Protein AF-A0A433X7G3-F1 (afdb_monomer_lite)

Organism: NCBI:txid1783274

Secondary structure (DSSP, 8-state):
--SSHHHHHHHHHHGGG--------------SS---EEEE-PPPHHHHHSEEE-TTSSSEEEEEHHHHHHHHHHTT-EEEEEEETTSSEEEEEEEEEEGGGTEEEEEEEEEEEES--GGGT-SS-EEEEEEEEETTEEPPHHHHHHHHHHHHHHHHHHHHTT-

Structure (mmC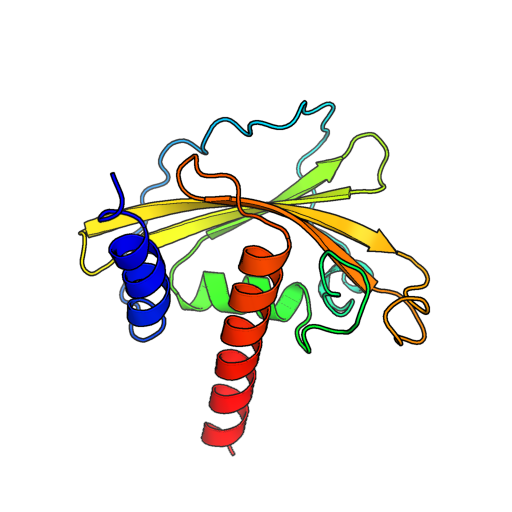IF, N/CA/C/O backbone):
data_AF-A0A433X7G3-F1
#
_entry.id   AF-A0A433X7G3-F1
#
loop_
_atom_site.group_PDB
_atom_sit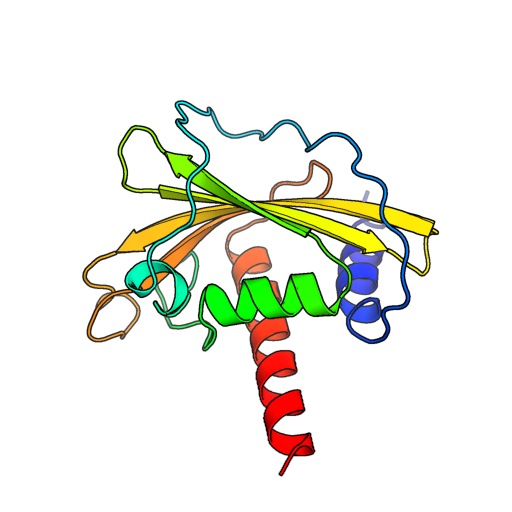e.id
_atom_site.type_symbol
_atom_site.label_atom_id
_atom_site.label_alt_id
_atom_site.label_comp_id
_atom_site.label_asym_id
_atom_site.label_entity_id
_atom_site.label_seq_id
_atom_site.pdbx_PDB_ins_code
_atom_site.Cartn_x
_atom_site.Cartn_y
_atom_site.Cartn_z
_atom_site.occupancy
_atom_site.B_iso_or_equiv
_atom_site.auth_seq_id
_atom_site.auth_comp_id
_atom_site.auth_asym_id
_atom_site.auth_atom_id
_atom_site.pdbx_PDB_model_num
ATOM 1 N N . MET A 1 1 ? -6.969 24.865 15.408 1.00 36.44 1 MET A N 1
ATOM 2 C CA . MET A 1 1 ? -7.794 23.671 15.707 1.00 36.44 1 MET A CA 1
ATOM 3 C C . MET A 1 1 ? -6.936 22.440 15.442 1.00 36.44 1 MET A C 1
ATOM 5 O O . MET A 1 1 ? -6.940 21.919 14.339 1.00 36.44 1 MET A O 1
ATOM 9 N N . THR A 1 2 ? -6.116 22.039 16.417 1.00 33.38 2 THR A N 1
ATOM 10 C CA . THR A 1 2 ? -4.910 21.222 16.160 1.00 33.38 2 THR A CA 1
ATOM 11 C C . THR A 1 2 ? -4.743 20.150 17.236 1.00 33.38 2 THR A C 1
ATOM 13 O O . THR A 1 2 ? -3.725 20.100 17.916 1.00 33.38 2 THR A O 1
ATOM 16 N N . LYS A 1 3 ? -5.792 19.359 17.500 1.00 28.64 3 LYS A N 1
ATOM 17 C CA . LYS A 1 3 ? -5.761 18.348 18.578 1.00 28.64 3 LYS A CA 1
ATOM 18 C C . LYS A 1 3 ? -6.339 16.971 18.222 1.00 28.64 3 LYS A C 1
ATOM 20 O O . LYS A 1 3 ? -6.312 16.099 19.076 1.00 28.64 3 LYS A O 1
ATOM 25 N N . PHE A 1 4 ? -6.784 16.731 16.984 1.00 32.12 4 PHE A N 1
ATOM 26 C CA . PHE A 1 4 ? -7.413 15.449 16.611 1.00 32.12 4 PHE A CA 1
ATOM 27 C C . PHE A 1 4 ? -6.576 14.516 15.716 1.00 32.12 4 PHE A C 1
ATOM 29 O O . PHE A 1 4 ? -6.908 13.344 15.612 1.00 32.12 4 PHE A O 1
ATOM 36 N N . TYR A 1 5 ? -5.461 14.972 15.133 1.00 36.62 5 TYR A N 1
ATOM 37 C CA . TYR A 1 5 ? -4.692 14.165 14.165 1.00 36.62 5 TYR A CA 1
ATOM 38 C C . TYR A 1 5 ? -3.703 13.167 14.785 1.00 36.62 5 TYR A C 1
ATOM 40 O O . TYR A 1 5 ? -3.349 12.174 14.156 1.00 36.62 5 TYR A O 1
ATOM 48 N N . PHE A 1 6 ? -3.287 13.376 16.036 1.00 33.09 6 PHE A N 1
ATOM 49 C CA . PHE A 1 6 ? -2.340 12.471 16.694 1.00 33.09 6 PHE A CA 1
ATOM 50 C C . PHE A 1 6 ? -2.999 11.221 17.281 1.00 33.09 6 PHE A C 1
ATOM 52 O O . PHE A 1 6 ? -2.327 10.205 17.410 1.00 33.09 6 PHE A O 1
ATOM 59 N N . ALA A 1 7 ? -4.298 11.255 17.591 1.00 29.52 7 ALA A N 1
ATOM 60 C CA . ALA A 1 7 ? -4.997 10.093 18.137 1.00 29.52 7 ALA A CA 1
ATOM 61 C C . ALA A 1 7 ? -5.201 8.994 17.080 1.00 29.52 7 ALA A C 1
ATOM 63 O O . ALA A 1 7 ? -5.082 7.819 17.407 1.00 29.52 7 ALA A O 1
ATOM 64 N N . THR A 1 8 ? -5.429 9.358 15.813 1.00 41.78 8 THR A N 1
ATOM 65 C CA . THR A 1 8 ? -5.586 8.396 14.709 1.00 41.78 8 THR A CA 1
ATOM 66 C C . THR A 1 8 ? -4.239 7.820 14.276 1.00 41.78 8 THR A C 1
ATOM 68 O O . THR A 1 8 ? -4.117 6.609 14.137 1.00 41.78 8 THR A O 1
ATOM 71 N N . LEU A 1 9 ? -3.189 8.648 14.189 1.00 38.31 9 LEU A N 1
ATOM 72 C CA . LEU A 1 9 ? -1.826 8.170 13.921 1.00 38.31 9 LEU A CA 1
ATOM 73 C C . LEU A 1 9 ? -1.296 7.278 15.057 1.00 38.31 9 LEU A C 1
ATOM 75 O O . LEU A 1 9 ? -0.693 6.244 14.789 1.00 38.31 9 LEU A O 1
ATOM 79 N N . ALA A 1 10 ? -1.555 7.631 16.322 1.00 35.31 10 ALA A N 1
ATOM 80 C CA . ALA A 1 10 ? -1.189 6.807 17.474 1.00 35.31 10 ALA A CA 1
ATOM 81 C C . ALA A 1 10 ? -2.055 5.543 17.599 1.00 35.31 10 ALA A C 1
ATOM 83 O O . ALA A 1 10 ? -1.552 4.527 18.066 1.00 35.31 10 ALA A O 1
ATOM 84 N N . ALA A 1 11 ? -3.318 5.571 17.154 1.00 40.41 11 ALA A N 1
ATOM 85 C CA . ALA A 1 11 ? -4.143 4.373 17.048 1.00 40.41 11 ALA A CA 1
ATOM 86 C C . ALA A 1 11 ? -3.573 3.436 15.982 1.00 40.41 11 ALA A C 1
ATOM 88 O O . ALA A 1 11 ? -3.304 2.295 16.314 1.00 40.41 11 ALA A O 1
ATOM 89 N N . ILE A 1 12 ? -3.252 3.917 14.776 1.00 43.53 12 ILE A N 1
ATOM 90 C CA . ILE A 1 12 ? -2.582 3.116 13.734 1.00 43.53 12 ILE A CA 1
ATOM 91 C C . ILE A 1 12 ? -1.270 2.519 14.272 1.00 43.53 12 ILE A C 1
ATOM 93 O O . ILE A 1 12 ? -1.028 1.333 14.094 1.00 43.53 12 ILE A O 1
ATOM 97 N N . ILE A 1 13 ? -0.465 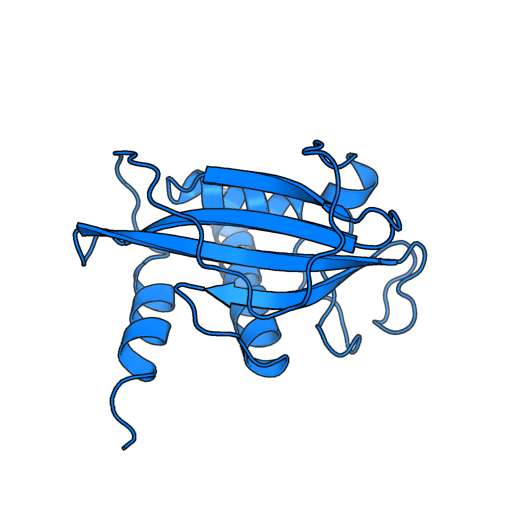3.292 15.012 1.00 42.97 13 ILE A N 1
ATOM 98 C CA . ILE A 1 13 ? 0.806 2.843 15.616 1.00 42.97 13 ILE A CA 1
ATOM 99 C C . ILE A 1 13 ? 0.598 1.840 16.772 1.00 42.97 13 ILE A C 1
ATOM 101 O O . ILE A 1 13 ? 1.368 0.888 16.898 1.00 42.97 13 ILE A O 1
ATOM 105 N N . GLY A 1 14 ? -0.431 2.017 17.605 1.00 37.28 14 GLY A N 1
ATOM 106 C CA . GLY A 1 14 ? -0.731 1.156 18.756 1.00 37.28 14 GLY A CA 1
ATOM 107 C C . GLY A 1 14 ? -1.482 -0.132 18.406 1.00 37.28 14 GLY A C 1
ATOM 108 O O . GLY A 1 14 ? -1.423 -1.103 19.156 1.00 37.28 14 GLY A O 1
ATOM 109 N N . LEU A 1 15 ? -2.149 -0.171 17.252 1.00 43.06 15 LEU A N 1
ATOM 110 C CA . LEU A 1 15 ? -2.986 -1.289 16.815 1.00 43.06 15 LEU A CA 1
ATOM 111 C C . LEU A 1 15 ? -2.221 -2.404 16.092 1.00 43.06 15 LEU A C 1
ATOM 113 O O . LEU A 1 15 ? -2.768 -3.468 15.821 1.00 43.06 15 LEU A O 1
ATOM 117 N N . PHE A 1 16 ? -0.948 -2.187 15.760 1.00 42.47 16 PHE A N 1
ATOM 118 C CA . PHE A 1 16 ? -0.139 -3.202 15.088 1.00 42.47 16 PHE A CA 1
ATOM 119 C C . PHE A 1 16 ? 0.288 -4.362 16.013 1.00 42.47 16 PHE A C 1
ATOM 121 O O . PHE A 1 16 ? 0.935 -5.289 15.527 1.00 42.47 16 PHE A O 1
ATOM 128 N N . LEU A 1 17 ? -0.051 -4.362 17.308 1.00 40.44 17 LEU A N 1
ATOM 129 C CA . LEU A 1 17 ? 0.525 -5.303 18.283 1.00 40.44 17 LEU A CA 1
ATOM 130 C C . LEU A 1 17 ? -0.392 -6.409 18.824 1.00 40.44 17 LEU A C 1
ATOM 132 O O . LEU A 1 17 ? 0.102 -7.256 19.566 1.00 40.44 17 LEU A O 1
ATOM 136 N N . TYR A 1 18 ? -1.661 -6.505 18.434 1.00 37.19 18 TYR A N 1
ATOM 137 C CA . TYR A 1 18 ? -2.490 -7.647 18.834 1.00 37.19 18 TYR A CA 1
ATOM 138 C C . TYR A 1 18 ? -3.698 -7.784 17.904 1.00 37.19 18 TYR A C 1
ATOM 140 O O . TYR A 1 18 ? -4.268 -6.774 17.508 1.00 37.19 18 TYR A O 1
ATOM 148 N N . SER A 1 19 ? -4.047 -9.007 17.500 1.00 40.50 19 SER A N 1
ATOM 149 C CA . SER A 1 19 ? -5.276 -9.254 16.737 1.00 40.50 19 SER A CA 1
ATOM 150 C C . SER A 1 19 ? -5.922 -10.581 17.141 1.00 40.50 19 SER A C 1
ATOM 152 O O . SER A 1 19 ? -5.373 -11.654 16.868 1.00 40.50 19 SER A O 1
ATOM 154 N N . GLY A 1 20 ? -7.093 -10.481 17.765 1.00 33.19 20 GLY A N 1
ATOM 155 C CA . GLY A 1 20 ? -8.129 -11.493 17.928 1.00 33.19 20 GLY A CA 1
ATOM 156 C C . GLY A 1 20 ? -9.376 -11.135 17.099 1.00 33.19 20 GLY A C 1
ATOM 157 O O . GLY A 1 20 ? -9.613 -10.001 16.706 1.00 33.19 20 GLY A O 1
ATOM 158 N N . THR A 1 21 ? -10.157 -12.152 16.757 1.00 40.66 21 THR A N 1
ATOM 159 C CA . THR A 1 21 ? -11.182 -12.171 15.698 1.00 40.66 21 THR A CA 1
ATOM 160 C C . THR A 1 21 ? -12.479 -11.404 15.997 1.00 40.66 21 THR A C 1
ATOM 162 O O . THR A 1 21 ? -13.043 -11.581 17.072 1.00 40.66 21 THR A O 1
ATOM 165 N N . THR A 1 22 ? -13.047 -10.704 15.001 1.00 38.53 22 THR A N 1
ATOM 166 C CA . THR A 1 22 ? -14.430 -10.875 14.465 1.00 38.53 22 THR A CA 1
ATOM 167 C C . THR A 1 22 ? -14.713 -9.852 13.352 1.00 38.53 22 THR A C 1
ATOM 169 O O . THR A 1 22 ? -14.372 -8.680 13.467 1.00 38.53 22 THR A O 1
ATOM 172 N N . GLY A 1 23 ? -15.300 -10.316 12.243 1.00 33.25 23 GLY A N 1
ATOM 173 C CA . GLY A 1 23 ? -15.538 -9.521 11.036 1.00 33.25 23 GLY A CA 1
ATOM 174 C C . GLY A 1 23 ? -16.960 -8.966 10.938 1.00 33.25 23 GLY A C 1
ATOM 175 O O . GLY A 1 23 ? -17.928 -9.695 11.135 1.00 33.25 23 GLY A O 1
ATOM 176 N N . HIS A 1 24 ? -17.065 -7.694 10.551 1.00 34.12 24 HIS A N 1
ATOM 177 C CA . HIS A 1 24 ? -18.250 -7.084 9.945 1.00 34.12 24 HIS A CA 1
ATOM 178 C C . HIS A 1 24 ? -17.790 -6.041 8.914 1.00 34.12 24 HIS A C 1
ATOM 180 O O . HIS A 1 24 ? -17.074 -5.100 9.246 1.00 34.12 24 HIS A O 1
ATOM 186 N N . PHE A 1 25 ? -18.183 -6.229 7.651 1.00 42.91 25 PHE A N 1
ATOM 187 C CA . PHE A 1 25 ? -17.849 -5.335 6.540 1.00 42.91 25 PHE A CA 1
ATOM 188 C C . PHE A 1 25 ? -18.817 -4.148 6.535 1.00 42.91 25 PHE A C 1
ATOM 190 O O . PHE A 1 25 ? -20.004 -4.329 6.268 1.00 42.91 25 PHE A O 1
ATOM 197 N N . ILE A 1 26 ? -18.318 -2.952 6.846 1.00 38.81 26 ILE A N 1
ATOM 198 C CA . ILE A 1 26 ? -19.074 -1.695 6.772 1.00 38.81 26 ILE A CA 1
ATOM 199 C C . ILE A 1 26 ? -18.512 -0.854 5.618 1.00 38.81 26 ILE A C 1
ATOM 201 O O . ILE A 1 26 ? -17.322 -0.931 5.318 1.00 38.81 26 ILE A O 1
ATOM 205 N N . ASP A 1 27 ? -19.415 -0.121 4.963 1.00 45.47 27 ASP A N 1
ATOM 206 C CA . ASP A 1 27 ? -19.246 0.772 3.813 1.00 45.47 27 ASP A CA 1
ATOM 207 C C . ASP A 1 27 ? -17.835 1.340 3.599 1.00 45.47 27 ASP A C 1
ATOM 209 O O . ASP A 1 27 ? -17.297 2.073 4.429 1.00 45.47 27 ASP A O 1
ATOM 213 N N . LEU A 1 28 ? -17.267 1.054 2.422 1.00 51.78 28 LEU A N 1
ATOM 214 C CA . LEU A 1 28 ? -16.019 1.661 1.962 1.00 51.78 28 LEU A CA 1
ATOM 215 C C . LEU A 1 28 ? -16.204 3.187 1.830 1.00 51.78 28 LEU A C 1
ATOM 217 O O . LEU A 1 28 ? -17.201 3.632 1.248 1.00 51.78 28 LEU A O 1
ATOM 221 N N . PRO A 1 29 ? -15.254 4.008 2.311 1.00 50.06 29 PRO A N 1
ATOM 222 C CA . PRO A 1 29 ? -15.351 5.455 2.221 1.00 50.06 29 PRO A CA 1
ATOM 223 C C . PRO A 1 29 ? -15.416 5.881 0.752 1.00 50.06 29 PRO A C 1
ATOM 225 O O . PRO A 1 29 ? -14.708 5.342 -0.103 1.00 50.06 29 PRO A O 1
ATOM 228 N N . ARG A 1 30 ? -16.266 6.872 0.449 1.00 50.34 30 ARG A N 1
ATOM 229 C CA . ARG A 1 30 ? -16.305 7.484 -0.885 1.00 50.34 30 ARG A CA 1
ATOM 230 C C . ARG A 1 30 ? -14.931 8.077 -1.179 1.00 50.34 30 ARG A C 1
ATOM 232 O O . ARG A 1 30 ? -14.494 9.002 -0.500 1.00 50.34 30 ARG A O 1
ATOM 239 N N . LEU A 1 31 ? -14.256 7.517 -2.177 1.00 56.12 31 LEU A N 1
ATOM 240 C CA . LEU A 1 31 ? -12.930 7.960 -2.584 1.00 56.12 31 LEU A CA 1
ATOM 241 C C . LEU A 1 31 ? -13.033 9.392 -3.149 1.00 56.12 31 LEU A C 1
ATOM 243 O O . LEU A 1 31 ? -13.896 9.641 -3.990 1.00 56.12 31 LEU A O 1
ATOM 247 N N . PRO A 1 32 ? -12.191 10.339 -2.701 1.00 48.97 32 PRO A N 1
ATOM 248 C CA . PRO A 1 32 ? -12.226 11.737 -3.125 1.00 48.97 32 PRO A CA 1
ATOM 249 C C . PRO A 1 32 ? -11.563 11.983 -4.490 1.00 48.97 32 PRO A C 1
ATOM 251 O O . PRO A 1 32 ? -11.564 13.113 -4.968 1.00 48.97 32 PRO A O 1
ATOM 254 N N . PHE A 1 33 ? -10.971 10.963 -5.117 1.00 58.31 33 PHE A N 1
ATOM 255 C CA . PHE A 1 33 ? -10.419 11.055 -6.470 1.00 58.31 33 PHE A CA 1
ATOM 256 C C . PHE A 1 33 ? -11.440 10.544 -7.490 1.00 58.31 33 PHE A C 1
ATOM 258 O O . PHE A 1 33 ? -12.146 9.588 -7.201 1.00 58.31 33 PHE A O 1
ATOM 265 N N . GLU A 1 34 ? -11.537 11.162 -8.674 1.00 48.03 34 GLU A N 1
ATOM 266 C CA . GLU A 1 34 ? -12.446 10.694 -9.729 1.00 48.03 34 GLU A CA 1
ATOM 267 C C . GLU A 1 34 ? -12.074 9.285 -10.187 1.00 48.03 34 GLU A C 1
ATOM 269 O O . GLU A 1 34 ? -10.916 8.987 -10.501 1.00 48.03 34 GLU A O 1
ATOM 274 N N . VAL A 1 35 ? -13.085 8.414 -10.205 1.00 50.44 35 VAL A N 1
ATOM 275 C CA . VAL A 1 35 ? -12.905 6.975 -10.340 1.00 50.44 35 VAL A CA 1
ATOM 276 C C . VAL A 1 35 ? -13.440 6.471 -11.706 1.00 50.44 35 VAL A C 1
ATOM 278 O O . VAL A 1 35 ? -14.504 5.859 -11.727 1.00 50.44 35 VAL A O 1
ATOM 281 N N . PRO A 1 36 ? -12.715 6.558 -12.853 1.00 50.72 36 PRO A N 1
ATOM 282 C CA . PRO A 1 36 ? -13.044 5.756 -14.040 1.00 50.72 36 PRO A CA 1
ATOM 283 C C . PRO A 1 36 ? -12.541 4.301 -13.885 1.00 50.72 36 PRO A C 1
ATOM 285 O O . PRO A 1 36 ? -11.587 3.894 -14.549 1.00 50.72 36 PRO A O 1
ATOM 288 N N . PHE A 1 37 ? -13.117 3.499 -12.979 1.00 60.78 37 PHE A N 1
ATOM 289 C CA . PHE A 1 37 ? -12.537 2.186 -12.618 1.00 60.78 37 PHE A CA 1
ATOM 290 C C . PHE A 1 37 ? -13.406 0.983 -13.020 1.00 60.78 37 PHE A C 1
ATOM 292 O O . PHE A 1 37 ? -14.534 1.126 -13.511 1.00 60.78 37 PHE A O 1
ATOM 299 N N . GLY A 1 38 ? -12.746 -0.180 -13.030 1.00 56.72 38 GLY A N 1
ATOM 300 C CA . GLY A 1 38 ? -13.088 -1.374 -13.798 1.00 56.72 38 GLY A CA 1
ATOM 301 C C . GLY A 1 38 ? -13.479 -2.580 -12.939 1.00 56.72 38 GLY A C 1
ATOM 302 O O . GLY A 1 38 ? -14.178 -2.459 -11.940 1.00 56.72 38 GLY A O 1
ATOM 303 N N . ARG A 1 39 ? -13.088 -3.780 -13.382 1.00 68.06 39 ARG A N 1
ATOM 304 C CA . ARG A 1 39 ? -13.489 -5.067 -12.789 1.00 68.06 39 ARG A CA 1
ATOM 305 C C . ARG A 1 39 ? -12.666 -5.370 -11.529 1.00 68.06 39 ARG A C 1
ATOM 307 O O . ARG A 1 39 ? -11.470 -5.087 -11.480 1.00 68.06 39 ARG A O 1
ATOM 314 N N . GLN A 1 40 ? -13.281 -6.011 -10.534 1.00 74.56 40 GLN A N 1
ATOM 315 C CA . GLN A 1 40 ? -12.528 -6.663 -9.459 1.00 74.56 40 GLN A CA 1
ATOM 316 C C . GLN A 1 40 ? -11.662 -7.782 -10.040 1.00 74.56 40 GLN A C 1
ATOM 318 O O . GLN A 1 40 ? -12.170 -8.666 -10.734 1.00 74.56 40 GLN A O 1
ATOM 323 N N . VAL A 1 41 ? -10.365 -7.756 -9.751 1.00 80.94 41 VAL A N 1
ATOM 324 C CA . VAL A 1 41 ? -9.414 -8.750 -10.258 1.00 80.94 41 VAL A CA 1
ATOM 325 C C . VAL A 1 41 ? -8.317 -8.982 -9.235 1.00 80.94 41 VAL A C 1
ATOM 327 O O . VAL A 1 41 ? -7.839 -8.042 -8.601 1.00 80.94 41 VAL A O 1
ATOM 330 N N . GLN A 1 42 ? -7.898 -10.237 -9.110 1.00 82.44 42 GLN A N 1
ATOM 331 C CA . GLN A 1 42 ? -6.715 -10.591 -8.339 1.00 82.44 42 GLN A CA 1
ATOM 332 C C . GLN A 1 42 ? -5.462 -10.105 -9.091 1.00 82.44 42 GLN A C 1
ATOM 334 O O . GLN A 1 42 ? -5.339 -10.394 -10.285 1.00 82.44 42 GLN A O 1
ATOM 339 N N . PRO A 1 43 ? -4.521 -9.391 -8.446 1.00 85.81 43 PRO A N 1
ATOM 340 C CA . PRO A 1 43 ? -3.278 -9.017 -9.097 1.00 85.81 43 PRO A CA 1
ATOM 341 C C . PRO A 1 43 ? -2.410 -10.244 -9.368 1.00 85.81 43 PRO A C 1
ATOM 343 O O . PRO A 1 43 ? -2.365 -11.176 -8.567 1.00 85.81 43 PRO A O 1
ATOM 346 N N . THR A 1 44 ? -1.698 -10.223 -10.493 1.00 87.94 44 THR A N 1
ATOM 347 C CA . THR A 1 44 ? -0.706 -11.248 -10.850 1.00 87.94 44 THR A CA 1
ATOM 348 C C . THR A 1 44 ? 0.447 -11.271 -9.849 1.00 87.94 44 THR A C 1
ATOM 350 O O . THR A 1 44 ? 0.763 -10.233 -9.260 1.00 87.94 44 THR A O 1
ATOM 353 N N . ASP A 1 45 ? 1.167 -12.389 -9.753 1.00 89.25 45 ASP A N 1
ATOM 354 C CA . ASP A 1 45 ? 2.339 -12.504 -8.875 1.00 89.25 45 ASP A CA 1
ATOM 355 C C . ASP A 1 45 ? 3.397 -11.430 -9.153 1.00 89.25 45 ASP A C 1
ATOM 357 O O . ASP A 1 45 ? 3.903 -10.824 -8.217 1.00 89.25 45 ASP A O 1
ATOM 361 N N . THR A 1 46 ? 3.629 -11.066 -10.419 1.00 87.38 46 THR A N 1
ATOM 362 C CA . THR A 1 46 ? 4.543 -9.970 -10.790 1.00 87.38 46 THR A CA 1
ATOM 363 C C . THR A 1 46 ? 4.186 -8.634 -10.132 1.00 87.38 46 THR A C 1
ATOM 365 O O . THR A 1 46 ? 5.072 -7.868 -9.769 1.00 87.38 46 THR A O 1
ATOM 368 N N . VAL A 1 47 ? 2.893 -8.345 -9.961 1.00 87.56 47 VAL A N 1
ATOM 369 C CA . VAL A 1 47 ? 2.425 -7.117 -9.301 1.00 87.56 47 VAL A CA 1
ATOM 370 C C . VAL A 1 47 ? 2.552 -7.249 -7.787 1.00 87.56 47 VAL A C 1
ATOM 372 O O . VAL A 1 47 ? 3.000 -6.316 -7.127 1.00 87.56 47 VAL A O 1
ATOM 375 N N . LEU A 1 48 ? 2.176 -8.403 -7.230 1.00 91.12 48 LEU A N 1
ATOM 376 C CA . LEU A 1 48 ? 2.238 -8.638 -5.787 1.00 91.12 48 LEU A CA 1
ATOM 377 C C . LEU A 1 48 ? 3.678 -8.687 -5.262 1.00 91.12 48 LEU A C 1
ATOM 379 O O . LEU A 1 48 ? 3.933 -8.249 -4.141 1.00 91.12 48 LEU A O 1
ATOM 383 N N . ASP A 1 49 ? 4.614 -9.191 -6.058 1.00 93.56 49 ASP A N 1
ATOM 384 C CA . ASP A 1 49 ? 6.020 -9.329 -5.682 1.00 93.56 49 ASP A CA 1
ATOM 385 C C . ASP A 1 49 ? 6.870 -8.114 -6.061 1.00 93.56 49 ASP A C 1
ATOM 387 O O . ASP A 1 49 ? 8.009 -8.005 -5.604 1.00 93.56 49 ASP A O 1
ATOM 391 N N . ALA A 1 50 ? 6.315 -7.158 -6.813 1.00 92.31 50 ALA A N 1
ATOM 392 C CA . ALA A 1 50 ? 6.988 -5.895 -7.066 1.00 92.31 50 ALA A CA 1
ATOM 393 C C . ALA A 1 50 ? 7.213 -5.124 -5.746 1.00 92.31 50 ALA A C 1
ATOM 395 O O . ALA A 1 50 ? 6.300 -5.026 -4.910 1.00 92.31 50 ALA A O 1
ATOM 396 N N . PRO A 1 51 ? 8.412 -4.552 -5.541 1.00 94.31 51 PRO A N 1
ATOM 397 C CA . PRO A 1 51 ? 8.687 -3.694 -4.400 1.00 94.31 51 PRO A CA 1
ATOM 398 C C . PRO A 1 51 ? 7.816 -2.441 -4.452 1.00 94.31 51 PRO A C 1
ATOM 400 O O . PRO A 1 51 ? 7.652 -1.807 -5.498 1.00 94.31 51 PRO A O 1
ATOM 403 N N . ILE A 1 52 ? 7.280 -2.059 -3.298 1.00 94.75 52 ILE A N 1
ATOM 404 C CA . ILE A 1 52 ? 6.585 -0.793 -3.134 1.00 94.75 52 ILE A CA 1
ATOM 405 C C . ILE A 1 52 ? 7.624 0.324 -3.119 1.00 94.75 52 ILE A C 1
ATOM 407 O O . ILE A 1 52 ? 8.588 0.282 -2.352 1.00 94.75 52 ILE A O 1
ATOM 411 N N . VAL A 1 53 ? 7.421 1.330 -3.965 1.00 94.44 53 VAL A N 1
ATOM 412 C CA . VAL A 1 53 ? 8.282 2.516 -4.046 1.00 94.44 53 VAL A CA 1
ATOM 413 C C . VAL A 1 53 ? 7.614 3.716 -3.401 1.00 94.44 53 VAL A C 1
ATOM 415 O O . VAL A 1 53 ? 6.387 3.767 -3.271 1.00 94.44 53 VAL A O 1
ATOM 418 N N . SER A 1 54 ? 8.430 4.692 -3.004 1.00 89.75 54 SER A N 1
ATOM 419 C CA . SER A 1 54 ? 7.925 5.911 -2.389 1.00 89.75 54 SER A CA 1
ATOM 420 C C . SER A 1 54 ? 6.958 6.653 -3.312 1.00 89.75 54 SER A C 1
ATOM 422 O O . SER A 1 54 ? 7.128 6.624 -4.537 1.00 89.75 54 SER A O 1
ATOM 424 N N . PRO A 1 55 ? 5.961 7.358 -2.752 1.00 88.81 55 PRO A N 1
ATOM 425 C CA . PRO A 1 55 ? 5.060 8.191 -3.543 1.00 88.81 55 PRO A CA 1
ATOM 426 C C . PRO A 1 55 ? 5.797 9.204 -4.425 1.00 88.81 55 PRO A C 1
ATOM 428 O O . PRO A 1 55 ? 5.358 9.491 -5.535 1.00 88.81 55 PRO A O 1
ATOM 431 N N . GLN A 1 56 ? 6.955 9.691 -3.976 1.00 89.25 56 GLN A N 1
ATOM 432 C CA . GLN A 1 56 ? 7.815 10.627 -4.701 1.00 89.25 56 GLN A CA 1
ATOM 433 C C . GLN A 1 56 ? 8.821 9.938 -5.643 1.00 89.25 56 GLN A C 1
ATOM 435 O O . GLN A 1 56 ? 9.616 10.623 -6.277 1.00 89.25 56 GLN A O 1
ATOM 440 N N . MET A 1 57 ? 8.805 8.604 -5.745 1.00 88.69 57 MET A N 1
ATOM 441 C CA . MET A 1 57 ? 9.769 7.794 -6.505 1.00 88.69 57 MET A CA 1
ATOM 442 C C . MET A 1 57 ? 11.238 8.049 -6.135 1.00 88.69 57 MET A C 1
ATOM 444 O O . MET A 1 57 ? 12.121 7.962 -6.976 1.00 88.69 57 MET A O 1
ATOM 448 N N . THR A 1 58 ? 11.503 8.361 -4.873 1.00 89.50 58 THR A N 1
ATOM 449 C CA . THR A 1 58 ? 12.840 8.636 -4.327 1.00 89.50 58 THR A CA 1
ATOM 450 C C . THR A 1 58 ? 13.540 7.399 -3.763 1.00 89.50 58 THR A C 1
ATOM 452 O O . THR A 1 58 ? 14.702 7.485 -3.377 1.00 89.50 58 THR A O 1
ATOM 455 N N . GLY A 1 59 ? 12.855 6.256 -3.681 1.00 88.88 59 GLY A N 1
ATOM 456 C CA . GLY A 1 59 ? 13.425 5.028 -3.132 1.00 88.88 59 GLY A CA 1
ATOM 457 C C . GLY A 1 59 ? 12.413 3.898 -2.958 1.00 88.88 59 GLY A C 1
ATOM 458 O O . GLY A 1 59 ? 11.208 4.080 -3.151 1.00 88.88 59 GLY A O 1
ATOM 459 N N . SER A 1 60 ? 12.915 2.731 -2.557 1.00 89.19 60 SER A N 1
ATOM 460 C CA . SER A 1 60 ? 12.111 1.577 -2.142 1.00 89.19 60 SER A CA 1
ATOM 461 C C . SER A 1 60 ? 11.641 1.711 -0.693 1.00 89.19 60 SER A C 1
ATOM 463 O O . SER A 1 60 ? 12.398 2.139 0.177 1.00 89.19 60 SER A O 1
ATOM 465 N N . MET A 1 61 ? 10.421 1.252 -0.414 1.00 89.50 61 MET A N 1
ATOM 466 C CA . MET A 1 61 ? 9.893 1.095 0.947 1.00 89.50 61 MET A CA 1
ATOM 467 C C . MET A 1 61 ? 10.349 -0.211 1.612 1.00 89.50 61 MET A C 1
ATOM 469 O O . MET A 1 61 ? 10.019 -0.460 2.766 1.00 89.50 61 MET A O 1
ATOM 473 N N . ASN A 1 62 ? 11.114 -1.053 0.905 1.00 89.62 62 ASN A N 1
ATOM 474 C CA . ASN A 1 62 ? 11.591 -2.358 1.379 1.00 89.62 62 ASN A CA 1
ATOM 475 C C . ASN A 1 62 ? 10.472 -3.343 1.771 1.00 89.62 62 ASN A C 1
ATOM 477 O O . ASN A 1 62 ? 10.698 -4.247 2.579 1.00 89.62 62 ASN A O 1
ATOM 481 N N . ILE A 1 63 ? 9.285 -3.197 1.174 1.00 93.00 63 ILE A N 1
ATOM 482 C CA . ILE A 1 63 ? 8.185 -4.170 1.248 1.00 93.00 63 ILE A CA 1
ATOM 483 C C . ILE A 1 63 ? 7.643 -4.427 -0.145 1.00 93.00 63 ILE A C 1
ATOM 485 O O . ILE A 1 63 ? 7.718 -3.553 -1.003 1.00 93.00 63 ILE A O 1
ATOM 489 N N . THR A 1 64 ? 7.042 -5.589 -0.357 1.00 94.81 64 THR A N 1
ATOM 490 C CA . THR A 1 64 ? 6.240 -5.873 -1.552 1.00 94.81 64 THR A CA 1
ATOM 491 C C . THR A 1 64 ? 4.750 -5.713 -1.270 1.00 94.81 64 THR A C 1
ATOM 493 O O . THR A 1 64 ? 4.315 -5.730 -0.111 1.00 94.81 64 THR A O 1
ATOM 496 N N . ALA A 1 65 ? 3.937 -5.616 -2.325 1.00 91.88 65 ALA A N 1
ATOM 497 C CA . ALA A 1 65 ? 2.481 -5.607 -2.178 1.00 91.88 65 ALA A CA 1
ATOM 498 C C . ALA A 1 65 ? 1.982 -6.872 -1.458 1.00 91.88 65 ALA A C 1
ATOM 500 O O . ALA A 1 65 ? 1.129 -6.790 -0.580 1.00 91.88 65 ALA A O 1
ATOM 501 N N . ARG A 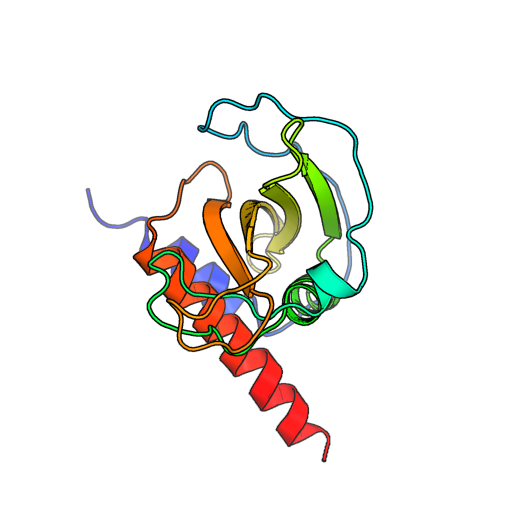1 66 ? 2.571 -8.041 -1.735 1.00 94.12 66 ARG A N 1
ATOM 502 C CA . ARG A 1 66 ? 2.250 -9.299 -1.049 1.00 94.12 66 ARG A CA 1
ATOM 503 C C . ARG A 1 66 ? 2.506 -9.214 0.452 1.00 94.12 66 ARG A C 1
ATOM 505 O O . ARG A 1 66 ? 1.703 -9.710 1.238 1.00 94.12 66 ARG A O 1
ATOM 512 N N . GLN A 1 67 ? 3.627 -8.619 0.856 1.00 92.75 67 GLN A N 1
ATOM 513 C CA . GLN A 1 67 ? 3.953 -8.441 2.272 1.00 92.75 67 GLN A CA 1
ATOM 514 C C . GLN A 1 67 ? 2.980 -7.476 2.954 1.00 92.75 67 GLN A C 1
ATOM 516 O O . GLN A 1 67 ? 2.555 -7.760 4.072 1.00 92.75 67 GLN A O 1
ATOM 521 N N . LEU A 1 68 ? 2.583 -6.402 2.267 1.00 90.75 68 LEU A N 1
ATOM 522 C CA . LEU A 1 68 ? 1.556 -5.474 2.740 1.00 90.75 68 LEU A CA 1
ATOM 523 C C . LEU A 1 68 ? 0.208 -6.182 2.956 1.00 90.75 68 LEU A C 1
ATOM 525 O O . LEU A 1 68 ? -0.355 -6.106 4.043 1.00 90.75 68 LEU A O 1
ATOM 529 N N . VAL A 1 69 ? -0.273 -6.934 1.960 1.00 90.19 69 VAL A N 1
ATOM 530 C CA . VAL A 1 69 ? -1.537 -7.689 2.051 1.00 90.19 69 VAL A CA 1
ATOM 531 C C . VAL A 1 69 ? -1.506 -8.674 3.216 1.00 90.19 69 VAL A C 1
ATOM 533 O O . VAL A 1 69 ? -2.382 -8.639 4.076 1.00 90.19 69 VAL A O 1
ATOM 536 N N . ARG A 1 70 ? -0.444 -9.485 3.314 1.00 89.94 70 ARG A N 1
ATOM 537 C CA . ARG A 1 70 ? -0.277 -10.433 4.425 1.00 89.94 70 ARG A CA 1
ATOM 538 C C . ARG A 1 70 ? -0.263 -9.740 5.781 1.00 89.94 70 ARG A C 1
ATOM 540 O O . ARG A 1 70 ? -0.668 -10.344 6.770 1.00 89.94 70 ARG A O 1
ATOM 547 N N . ARG A 1 71 ? 0.239 -8.504 5.856 1.00 85.31 71 ARG A N 1
ATOM 548 C CA . ARG A 1 71 ? 0.244 -7.747 7.107 1.00 85.31 71 ARG A CA 1
ATOM 549 C C . ARG A 1 71 ? -1.167 -7.354 7.531 1.00 85.31 71 ARG A C 1
ATOM 551 O O . ARG A 1 71 ? -1.467 -7.497 8.716 1.00 85.31 71 ARG A O 1
ATOM 558 N N . PHE A 1 72 ? -1.993 -6.895 6.591 1.00 84.50 72 PHE A N 1
ATOM 559 C CA . PHE A 1 72 ? -3.401 -6.594 6.850 1.00 84.50 72 PHE A CA 1
ATOM 560 C C . PHE A 1 72 ? -4.172 -7.849 7.255 1.00 84.50 72 PHE A C 1
ATOM 562 O O . PHE A 1 72 ? -4.823 -7.845 8.293 1.00 84.50 72 PHE A O 1
ATOM 569 N N . GLU A 1 73 ? -4.014 -8.948 6.517 1.00 85.50 73 GLU A N 1
ATOM 570 C CA . GLU A 1 73 ? -4.671 -10.226 6.827 1.00 85.50 73 GLU A CA 1
ATOM 571 C C . GLU A 1 73 ? -4.286 -10.758 8.213 1.00 85.50 73 GLU A C 1
ATOM 573 O O . GLU A 1 73 ? -5.141 -11.202 8.975 1.00 85.50 73 GLU A O 1
ATOM 578 N N . ARG A 1 74 ? -3.002 -10.659 8.589 1.00 82.56 74 ARG A N 1
ATOM 579 C CA . ARG A 1 74 ? -2.540 -11.042 9.932 1.00 82.56 74 ARG A CA 1
ATOM 580 C C . ARG A 1 74 ? -3.141 -10.201 11.043 1.00 82.56 74 ARG A C 1
ATOM 582 O O . ARG A 1 74 ? -3.256 -10.719 12.139 1.00 82.56 74 ARG A O 1
ATOM 589 N N . ALA A 1 75 ? -3.494 -8.946 10.772 1.00 77.00 75 ALA A N 1
ATOM 590 C CA . ALA A 1 75 ? -4.180 -8.079 11.725 1.00 77.00 75 ALA A CA 1
ATOM 591 C C . ALA A 1 75 ? -5.697 -8.355 11.794 1.00 77.00 75 ALA A C 1
ATOM 593 O O . ALA A 1 75 ? -6.436 -7.551 12.350 1.00 77.00 75 ALA A O 1
ATOM 594 N N . GLY A 1 76 ? -6.183 -9.442 11.181 1.00 80.44 76 GLY A N 1
ATOM 595 C CA . GLY A 1 76 ? -7.615 -9.723 11.054 1.00 80.44 76 GLY A CA 1
ATOM 596 C C . GLY A 1 76 ? -8.314 -8.855 10.005 1.00 80.44 76 GLY A C 1
ATOM 597 O O . GLY A 1 76 ? -9.540 -8.801 9.974 1.00 80.44 76 GLY A O 1
ATOM 598 N N . GLY A 1 77 ? -7.550 -8.154 9.166 1.00 82.00 77 GLY A N 1
ATOM 599 C CA . GLY A 1 77 ? -8.081 -7.330 8.096 1.00 82.00 77 GLY A CA 1
ATOM 600 C C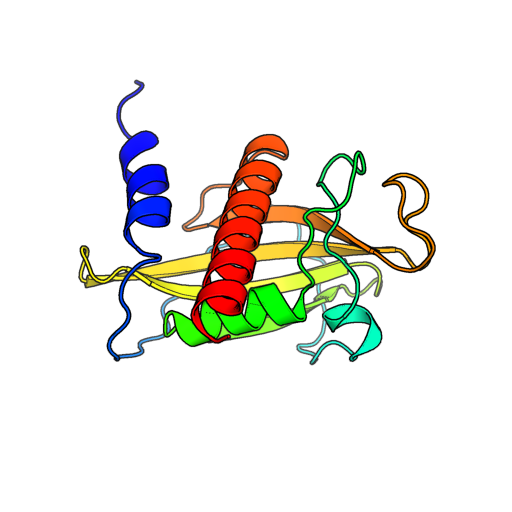 . GLY A 1 77 ? -8.439 -8.129 6.845 1.00 82.00 77 GLY A C 1
ATOM 601 O O . GLY A 1 77 ? -7.945 -9.229 6.602 1.00 82.00 77 GLY A O 1
ATOM 602 N N . HIS A 1 78 ? -9.278 -7.532 6.011 1.00 86.19 78 HIS A N 1
ATOM 603 C CA . HIS A 1 78 ? -9.642 -8.057 4.703 1.00 86.19 78 HIS A CA 1
ATOM 604 C C . HIS A 1 78 ? -9.131 -7.131 3.618 1.00 86.19 78 HIS A C 1
ATOM 606 O O . HIS A 1 78 ? -9.142 -5.912 3.773 1.00 86.19 78 HIS A O 1
ATOM 612 N N . VAL A 1 79 ? -8.697 -7.725 2.512 1.00 88.25 79 VAL A N 1
ATOM 613 C CA . VAL A 1 79 ? -8.105 -7.012 1.389 1.00 88.25 79 VAL A CA 1
ATOM 614 C C . VAL A 1 79 ? -8.788 -7.424 0.094 1.00 88.25 79 VAL A C 1
ATOM 616 O O . VAL A 1 79 ? -9.054 -8.600 -0.146 1.00 88.25 79 VAL A O 1
ATOM 619 N N . ARG A 1 80 ? -9.016 -6.446 -0.778 1.00 89.06 80 ARG A N 1
ATOM 620 C CA . ARG A 1 80 ? -9.567 -6.639 -2.114 1.00 89.06 80 ARG A CA 1
ATOM 621 C C . ARG A 1 80 ? -8.841 -5.740 -3.099 1.00 89.06 80 ARG A C 1
ATOM 623 O O . ARG A 1 80 ? -8.581 -4.580 -2.805 1.00 89.06 80 ARG A O 1
ATOM 630 N N . TRP A 1 81 ? -8.586 -6.249 -4.295 1.00 89.31 81 TRP A N 1
ATOM 631 C CA . TRP A 1 81 ? -7.988 -5.466 -5.367 1.00 89.31 81 TRP A CA 1
ATOM 632 C C . TRP A 1 81 ? -8.985 -5.141 -6.473 1.00 89.31 81 TRP A C 1
ATOM 634 O O . TRP A 1 81 ? -9.906 -5.903 -6.780 1.00 89.31 81 TRP A O 1
ATOM 644 N N . GLU A 1 82 ? -8.767 -3.992 -7.093 1.00 88.12 82 GLU A N 1
ATOM 645 C CA . GLU A 1 82 ? -9.503 -3.523 -8.255 1.00 88.12 82 GLU A CA 1
ATOM 646 C C . GLU A 1 82 ? -8.524 -2.941 -9.273 1.00 88.12 82 GLU A C 1
ATOM 648 O O . GLU A 1 82 ? -7.568 -2.254 -8.907 1.00 88.12 82 GLU A O 1
ATOM 653 N N . ARG A 1 83 ? -8.739 -3.232 -10.558 1.00 86.75 83 ARG A N 1
ATOM 654 C CA . ARG A 1 83 ? -7.895 -2.713 -11.638 1.00 86.75 83 ARG A CA 1
ATOM 655 C C . ARG A 1 83 ? -8.551 -1.488 -12.266 1.00 86.75 83 ARG A C 1
ATOM 657 O O . ARG A 1 83 ? -9.752 -1.493 -12.543 1.00 86.75 83 ARG A O 1
ATOM 664 N N . SER A 1 84 ? -7.770 -0.439 -12.511 1.00 79.44 84 SER A N 1
ATOM 665 C CA . SER A 1 84 ? -8.247 0.714 -13.279 1.00 79.44 84 SER A CA 1
ATOM 666 C C . SER A 1 84 ? -8.557 0.326 -14.726 1.00 79.44 84 SER A C 1
ATOM 668 O O . SER A 1 84 ? -7.950 -0.596 -15.269 1.00 79.44 84 SER A O 1
ATOM 670 N N . ARG A 1 85 ? -9.490 1.041 -15.372 1.00 73.94 85 ARG A N 1
ATOM 671 C CA . ARG A 1 85 ? -9.874 0.770 -16.773 1.00 73.94 85 ARG A CA 1
ATOM 672 C C . ARG A 1 85 ? -8.730 0.975 -17.760 1.00 73.94 85 ARG A C 1
ATOM 674 O O . ARG A 1 85 ? -8.701 0.323 -18.791 1.00 73.94 85 ARG A O 1
ATOM 681 N N . ASP A 1 86 ? -7.805 1.876 -17.441 1.00 73.75 86 ASP A N 1
ATOM 682 C CA . ASP A 1 86 ? -6.600 2.123 -18.237 1.00 73.75 86 ASP A CA 1
ATOM 683 C C . ASP A 1 86 ? -5.488 1.087 -17.993 1.00 73.75 86 ASP A C 1
ATOM 685 O O . ASP A 1 86 ? -4.407 1.213 -18.561 1.00 73.75 86 ASP A O 1
ATOM 689 N N . GLU A 1 87 ? -5.726 0.107 -17.111 1.00 73.56 87 GLU A N 1
ATOM 690 C CA . GLU A 1 87 ? -4.791 -0.948 -16.711 1.00 73.56 87 GLU A CA 1
ATOM 691 C C . GLU A 1 87 ? -3.421 -0.437 -16.235 1.00 73.56 87 GLU A C 1
ATOM 693 O O . GLU A 1 87 ? -2.425 -1.162 -16.240 1.00 73.56 87 GLU A O 1
ATOM 698 N N . ARG A 1 88 ? -3.326 0.812 -15.772 1.00 78.19 88 ARG A N 1
ATOM 699 C CA . ARG A 1 88 ? -2.067 1.380 -15.253 1.00 78.19 88 ARG A CA 1
ATOM 700 C C . ARG A 1 88 ? -2.020 1.416 -13.736 1.00 78.19 88 ARG A C 1
ATOM 702 O O . ARG A 1 88 ? -0.937 1.388 -13.148 1.00 78.19 88 ARG A O 1
ATOM 709 N N . SER A 1 89 ? -3.181 1.400 -13.093 1.00 87.69 89 SER A N 1
ATOM 710 C CA . SER A 1 89 ? -3.314 1.540 -11.648 1.00 87.69 89 SER A CA 1
ATOM 711 C C . SER A 1 89 ? -4.094 0.383 -11.034 1.00 87.69 89 SER A C 1
ATOM 713 O O . SER A 1 89 ? -4.886 -0.297 -11.684 1.00 87.69 89 SER A O 1
ATOM 715 N N . TRP A 1 90 ? -3.826 0.126 -9.771 1.00 90.25 90 TRP A N 1
ATOM 716 C CA . TRP A 1 90 ? -4.512 -0.842 -8.938 1.00 90.25 90 TRP A CA 1
ATOM 717 C C . TRP A 1 90 ? -5.034 -0.103 -7.715 1.00 90.25 90 TRP A C 1
ATOM 719 O O . TRP A 1 90 ? -4.336 0.755 -7.179 1.00 90.25 90 TRP A O 1
ATOM 729 N N . ILE A 1 91 ? -6.233 -0.436 -7.265 1.00 87.81 91 ILE A N 1
ATOM 730 C CA . ILE A 1 91 ? -6.741 0.015 -5.977 1.00 87.81 91 ILE A CA 1
ATOM 731 C C . ILE A 1 91 ? -6.721 -1.177 -5.033 1.00 87.81 91 ILE A C 1
ATOM 733 O O . ILE A 1 91 ? -7.333 -2.208 -5.312 1.00 87.81 91 ILE A O 1
ATOM 737 N N . LEU A 1 92 ? -6.004 -1.020 -3.929 1.00 90.31 92 LEU A N 1
ATOM 738 C CA . LEU A 1 92 ? -6.090 -1.878 -2.761 1.00 90.31 92 LEU A CA 1
ATOM 739 C C . LEU A 1 92 ? -7.200 -1.323 -1.879 1.00 90.31 92 LEU A C 1
ATOM 741 O O . LEU A 1 92 ? -7.025 -0.243 -1.333 1.00 90.31 92 LEU A O 1
ATOM 745 N N . HIS A 1 93 ? -8.298 -2.042 -1.714 1.00 87.69 93 HIS A N 1
ATOM 746 C CA . HIS A 1 93 ? -9.291 -1.766 -0.680 1.00 87.69 93 HIS A CA 1
ATOM 747 C C . HIS A 1 93 ? -8.981 -2.643 0.527 1.00 87.69 93 HIS A C 1
ATOM 749 O O . HIS A 1 93 ? -8.708 -3.837 0.358 1.00 87.69 93 HIS A O 1
ATOM 755 N N . TYR A 1 94 ? -9.038 -2.079 1.727 1.00 85.56 94 TYR A N 1
ATOM 756 C CA . TYR A 1 94 ? -8.868 -2.841 2.955 1.00 85.56 94 TYR A CA 1
ATOM 757 C C . TYR A 1 94 ? -9.845 -2.411 4.045 1.00 85.56 94 TYR A C 1
ATOM 759 O O . TYR A 1 94 ? -10.316 -1.275 4.091 1.00 85.56 94 TYR A O 1
ATOM 767 N N . SER A 1 95 ? -10.122 -3.346 4.944 1.00 83.38 95 SER A N 1
ATOM 768 C CA . SER A 1 95 ? -10.819 -3.105 6.203 1.00 83.38 95 SER A CA 1
ATOM 769 C C . SER A 1 95 ? -10.064 -3.806 7.321 1.00 83.38 95 SER A C 1
ATOM 771 O O . SER A 1 95 ? -9.663 -4.954 7.136 1.00 83.38 95 SER A O 1
ATOM 773 N N . MET A 1 96 ? -9.888 -3.163 8.469 1.00 81.25 96 MET A N 1
ATOM 774 C CA . MET A 1 96 ? -9.163 -3.740 9.601 1.00 81.25 96 MET A CA 1
ATOM 775 C C . MET A 1 96 ? -9.827 -3.405 10.943 1.00 81.25 96 MET A C 1
ATOM 777 O O . MET A 1 96 ? -10.277 -2.273 11.132 1.00 81.25 96 MET A O 1
ATOM 781 N N . PRO A 1 97 ? -9.900 -4.359 11.886 1.00 75.69 97 PRO A N 1
ATOM 782 C CA . PRO A 1 97 ? -10.494 -4.115 13.196 1.00 75.69 97 PRO A CA 1
ATOM 783 C C . PRO A 1 97 ? -9.587 -3.224 14.056 1.00 75.69 97 PRO A C 1
ATOM 785 O O . PRO A 1 97 ? -8.435 -3.558 14.303 1.00 75.69 97 PRO A O 1
ATOM 788 N N . LEU A 1 98 ? -10.126 -2.109 14.552 1.00 72.81 98 LEU A N 1
ATOM 789 C CA . LEU A 1 98 ? -9.570 -1.244 15.593 1.00 72.81 98 LEU A CA 1
ATOM 790 C C . LEU A 1 98 ? -9.982 -1.765 16.979 1.00 72.81 98 LEU A C 1
ATOM 792 O O . LEU A 1 98 ? -10.932 -1.256 17.577 1.00 72.81 98 LEU A O 1
ATOM 796 N N . GLU A 1 99 ? -9.275 -2.774 17.499 1.00 58.44 99 GLU A N 1
ATOM 797 C CA . GLU A 1 99 ? -9.621 -3.462 18.758 1.00 58.44 99 GLU A CA 1
ATOM 798 C C . GLU A 1 99 ? -9.881 -2.518 19.940 1.00 58.44 99 GLU A C 1
ATOM 800 O O . GLU A 1 99 ? -10.915 -2.623 20.595 1.00 58.44 99 GLU A O 1
ATOM 805 N N . LEU A 1 100 ? -9.002 -1.537 20.176 1.00 58.81 100 LEU A N 1
ATOM 806 C CA . LEU A 1 100 ? -9.138 -0.596 21.301 1.00 58.81 100 LEU A CA 1
ATOM 807 C C . LEU A 1 100 ? -10.370 0.316 21.201 1.00 58.81 100 LEU A C 1
ATOM 809 O O . LEU A 1 100 ? -10.740 0.964 22.177 1.00 58.81 100 LEU A O 1
ATOM 813 N N . GLN A 1 101 ? -10.985 0.397 20.023 1.00 61.84 101 GLN A N 1
ATOM 814 C CA . GLN A 1 101 ? -12.143 1.246 19.759 1.00 61.84 101 GLN A CA 1
ATOM 815 C C . GLN A 1 101 ? -13.406 0.432 19.457 1.00 61.84 101 GLN A C 1
ATOM 817 O O . GLN A 1 101 ? -14.472 1.028 19.321 1.00 61.84 101 GLN A O 1
ATOM 822 N N . GLY A 1 102 ? -13.305 -0.898 19.323 1.00 70.38 102 GLY A N 1
ATOM 823 C CA . GLY A 1 102 ? -14.415 -1.760 18.907 1.00 70.38 102 GLY A CA 1
ATOM 824 C C . GLY A 1 102 ? -14.993 -1.390 17.535 1.00 70.38 102 GLY A C 1
ATOM 825 O O . GLY A 1 102 ? -16.184 -1.570 17.296 1.00 70.38 102 GLY A O 1
ATOM 826 N N . ARG A 1 103 ? -14.179 -0.807 16.647 1.00 74.44 103 ARG A N 1
ATOM 827 C CA . ARG A 1 103 ? -14.599 -0.307 15.325 1.00 74.44 103 ARG A CA 1
ATOM 828 C C . ARG A 1 103 ? -13.801 -0.977 14.218 1.00 74.44 103 ARG A C 1
ATOM 830 O O . ARG A 1 103 ? -12.766 -1.563 14.481 1.00 74.44 103 ARG A O 1
ATOM 837 N N . THR A 1 104 ? -14.259 -0.866 12.977 1.00 77.06 104 THR A N 1
ATOM 838 C CA . THR A 1 104 ? -13.471 -1.246 11.795 1.00 77.06 104 THR A CA 1
ATOM 839 C C . THR A 1 104 ? -13.009 0.025 11.098 1.00 77.06 104 THR A C 1
ATOM 841 O O . THR A 1 104 ? -13.834 0.901 10.840 1.00 77.06 104 THR A O 1
ATOM 844 N N . SER A 1 105 ? -11.710 0.128 10.826 1.00 79.62 105 SER A N 1
ATOM 845 C CA . SER A 1 105 ? -11.156 1.137 9.926 1.00 79.62 105 SER A CA 1
ATOM 846 C C . SER A 1 105 ? -11.221 0.618 8.499 1.00 79.62 105 SER A C 1
ATOM 848 O O . SER A 1 105 ? -11.047 -0.580 8.248 1.00 79.62 105 SER A O 1
ATOM 850 N N . THR A 1 106 ? -11.489 1.516 7.565 1.00 81.06 106 THR A N 1
ATOM 851 C CA . THR A 1 106 ? -11.602 1.206 6.143 1.00 81.06 106 THR A CA 1
ATOM 852 C C . THR A 1 106 ? -10.742 2.163 5.346 1.00 81.06 106 THR A C 1
ATOM 854 O O . THR A 1 106 ? -10.717 3.367 5.598 1.00 81.06 106 THR A O 1
ATOM 857 N N . GLY A 1 107 ? -10.049 1.642 4.344 1.00 82.81 107 GLY A N 1
ATOM 858 C CA . GLY A 1 107 ? -9.198 2.472 3.518 1.00 82.81 107 GLY A CA 1
ATOM 859 C C . GLY A 1 107 ? -9.002 1.920 2.124 1.00 82.81 107 GLY A C 1
ATOM 860 O O . GLY A 1 107 ? -9.340 0.775 1.809 1.00 82.81 107 GLY A O 1
ATOM 861 N N . ALA A 1 108 ? -8.449 2.773 1.274 1.00 85.50 108 ALA A N 1
ATOM 862 C CA . ALA A 1 108 ? -8.013 2.389 -0.044 1.00 85.50 108 ALA A CA 1
ATOM 863 C C . ALA A 1 108 ? -6.714 3.089 -0.438 1.00 85.50 108 ALA A C 1
ATOM 865 O O . ALA A 1 108 ? -6.553 4.293 -0.244 1.00 85.50 108 ALA A O 1
ATOM 866 N N . GLY A 1 109 ? -5.809 2.337 -1.057 1.00 88.38 109 GLY A N 1
ATOM 867 C CA . GLY A 1 109 ? -4.592 2.861 -1.667 1.00 88.38 109 GLY A CA 1
ATOM 868 C C . GLY A 1 109 ? -4.635 2.709 -3.182 1.00 88.38 109 GLY A C 1
ATOM 869 O O . GLY A 1 109 ? -4.903 1.616 -3.684 1.00 88.38 109 GLY A O 1
ATOM 870 N N . ARG A 1 110 ? -4.339 3.781 -3.925 1.00 89.31 110 ARG A N 1
ATOM 871 C CA . ARG A 1 110 ? -4.107 3.715 -5.373 1.00 89.31 110 ARG A CA 1
ATOM 872 C C . ARG A 1 110 ? -2.626 3.503 -5.634 1.00 89.31 110 ARG A C 1
ATOM 874 O O . ARG A 1 110 ? -1.799 4.357 -5.315 1.00 89.31 110 ARG A O 1
ATOM 881 N N . PHE A 1 111 ? -2.307 2.408 -6.303 1.00 91.94 111 PHE A N 1
ATOM 882 C CA . PHE A 1 111 ? -0.953 2.031 -6.657 1.00 91.94 111 PHE A CA 1
ATOM 883 C C . PHE A 1 111 ? -0.758 2.029 -8.171 1.00 91.94 111 PHE A C 1
ATOM 885 O O . PHE A 1 111 ? -1.559 1.462 -8.912 1.00 91.94 111 PHE A O 1
ATOM 892 N N . ARG A 1 112 ? 0.327 2.635 -8.651 1.00 92.12 112 ARG A N 1
ATOM 893 C CA . ARG A 1 112 ? 0.715 2.613 -10.064 1.00 92.12 112 ARG A CA 1
ATOM 894 C C . ARG A 1 112 ? 1.823 1.598 -10.275 1.00 92.12 112 ARG A C 1
ATOM 896 O O . ARG A 1 112 ? 2.856 1.660 -9.609 1.00 92.12 112 ARG A O 1
ATOM 903 N N . PHE A 1 113 ? 1.604 0.678 -11.209 1.00 91.19 113 PHE A N 1
ATOM 904 C CA . PHE A 1 113 ? 2.622 -0.293 -11.587 1.00 91.19 113 PHE A CA 1
ATOM 905 C C . PHE A 1 113 ? 3.560 0.316 -12.624 1.00 91.19 113 PHE A C 1
ATOM 907 O O . PHE A 1 113 ? 3.115 0.846 -13.642 1.00 91.19 113 PHE A O 1
ATOM 914 N N . HIS A 1 114 ? 4.856 0.208 -12.366 1.00 91.00 114 HIS A N 1
ATOM 915 C CA . HIS A 1 114 ? 5.912 0.588 -13.288 1.00 91.00 114 HIS A CA 1
ATOM 916 C C . HIS A 1 114 ? 6.654 -0.678 -13.685 1.00 91.00 114 HIS A C 1
ATOM 918 O O . HIS A 1 114 ? 7.175 -1.373 -12.818 1.00 91.00 114 HIS A O 1
ATOM 924 N N . ALA A 1 115 ? 6.731 -0.973 -14.983 1.00 90.19 115 ALA A N 1
ATOM 925 C CA . ALA A 1 115 ? 7.530 -2.100 -15.471 1.00 90.19 115 ALA A CA 1
ATOM 926 C C . ALA A 1 115 ? 9.038 -1.886 -15.231 1.00 90.19 115 ALA A C 1
ATOM 928 O O . ALA A 1 115 ? 9.793 -2.849 -15.136 1.00 90.19 115 ALA A O 1
ATOM 929 N N . ASN A 1 116 ? 9.455 -0.622 -15.103 1.00 91.12 116 ASN A N 1
ATOM 930 C CA . ASN A 1 116 ? 10.798 -0.218 -14.715 1.00 91.12 116 ASN A CA 1
ATOM 931 C C . ASN A 1 116 ? 10.716 0.961 -13.730 1.00 91.12 116 ASN A C 1
ATOM 933 O O . ASN A 1 116 ? 10.199 2.025 -14.075 1.00 91.12 116 ASN A O 1
ATOM 937 N N . ALA A 1 117 ? 11.217 0.764 -12.512 1.00 91.62 117 ALA A N 1
ATOM 938 C CA . ALA A 1 117 ? 11.225 1.740 -11.428 1.00 91.62 117 ALA A CA 1
ATOM 939 C C . ALA A 1 117 ? 12.628 2.314 -11.148 1.00 91.62 117 ALA A C 1
ATOM 941 O O . ALA A 1 117 ? 12.906 2.744 -10.028 1.00 91.62 117 ALA A O 1
ATOM 942 N N . SER A 1 118 ? 13.488 2.399 -12.169 1.00 92.12 118 SER A N 1
ATOM 943 C CA . SER A 1 118 ? 14.860 2.923 -12.066 1.00 92.12 118 SER A CA 1
ATOM 944 C C . SER A 1 118 ? 14.957 4.310 -11.428 1.00 92.12 118 SER A C 1
ATOM 946 O O . SER A 1 118 ? 15.908 4.590 -10.704 1.00 92.12 118 SER A O 1
ATOM 948 N N . ARG A 1 119 ? 13.941 5.168 -11.606 1.00 88.50 119 ARG A N 1
ATOM 949 C CA . ARG A 1 119 ? 13.857 6.478 -10.929 1.00 88.50 119 ARG A CA 1
ATOM 950 C C . ARG A 1 119 ? 13.887 6.375 -9.402 1.00 88.50 119 ARG A C 1
ATOM 952 O O . ARG A 1 119 ? 14.420 7.266 -8.759 1.00 88.50 119 ARG A O 1
ATOM 959 N N . ALA A 1 120 ? 13.353 5.286 -8.854 1.00 88.31 120 ALA A N 1
ATOM 960 C CA . ALA A 1 120 ? 13.370 4.971 -7.429 1.00 88.31 120 ALA A CA 1
ATOM 961 C C . ALA A 1 120 ? 14.579 4.107 -7.019 1.00 88.31 120 ALA A C 1
ATOM 963 O O . ALA A 1 120 ? 14.584 3.555 -5.920 1.00 88.31 120 ALA A O 1
ATOM 964 N N . GLY A 1 121 ? 15.581 3.955 -7.893 1.00 88.19 121 GLY A N 1
ATOM 965 C CA . GLY A 1 121 ? 16.771 3.144 -7.637 1.00 88.19 121 GLY A CA 1
ATOM 966 C C . GLY A 1 121 ? 16.507 1.637 -7.625 1.00 88.19 121 GLY A C 1
ATOM 967 O O . GLY A 1 121 ? 17.214 0.907 -6.937 1.00 88.19 121 GLY A O 1
ATOM 968 N N . ILE A 1 122 ? 15.470 1.173 -8.331 1.00 89.31 122 ILE A N 1
ATOM 969 C CA . ILE A 1 122 ? 15.131 -0.249 -8.446 1.00 89.31 122 ILE A CA 1
ATOM 970 C C . ILE A 1 122 ? 15.346 -0.713 -9.882 1.00 89.31 122 ILE A C 1
ATOM 972 O O . ILE A 1 122 ? 14.707 -0.203 -10.804 1.00 89.31 122 ILE A O 1
ATOM 976 N N . ASP A 1 123 ? 16.186 -1.730 -10.047 1.00 88.94 123 ASP A N 1
ATOM 977 C CA . ASP A 1 123 ? 16.348 -2.433 -11.315 1.00 88.94 123 ASP A CA 1
ATOM 978 C C . ASP A 1 123 ? 15.189 -3.420 -11.503 1.00 88.94 123 ASP A C 1
ATOM 980 O O . ASP A 1 123 ? 15.139 -4.483 -10.884 1.00 88.94 123 ASP A O 1
ATOM 984 N N . GLY A 1 124 ? 14.221 -3.041 -12.341 1.00 89.88 124 GLY A N 1
ATOM 985 C CA . GLY A 1 124 ? 13.039 -3.850 -12.645 1.00 89.88 124 GLY A CA 1
ATOM 986 C C . GLY A 1 124 ? 11.723 -3.210 -12.191 1.00 89.88 124 GLY A C 1
ATOM 987 O O . GLY A 1 124 ? 11.654 -1.987 -12.033 1.00 89.88 124 GLY A O 1
ATOM 988 N N . PRO A 1 125 ? 10.645 -4.001 -12.042 1.00 92.88 125 PRO A N 1
ATOM 989 C CA . PRO A 1 125 ? 9.322 -3.462 -11.766 1.00 92.88 125 PRO A CA 1
ATOM 990 C C . PRO A 1 125 ? 9.219 -2.854 -10.364 1.00 92.88 125 PRO A C 1
ATOM 992 O O . PRO A 1 125 ? 9.897 -3.278 -9.431 1.00 92.88 125 PRO A O 1
ATOM 995 N N . GLY A 1 126 ? 8.318 -1.888 -10.200 1.00 92.94 126 GLY A N 1
ATOM 996 C CA . GLY A 1 126 ? 8.026 -1.268 -8.910 1.00 92.94 126 GLY A CA 1
ATOM 997 C C . GLY A 1 126 ? 6.586 -0.784 -8.814 1.00 92.94 126 GLY A C 1
ATOM 998 O O . GLY A 1 126 ? 5.924 -0.520 -9.821 1.00 92.94 126 GLY A O 1
ATOM 999 N N . PHE A 1 127 ? 6.092 -0.675 -7.583 1.00 93.25 127 PHE A N 1
ATOM 1000 C CA . PHE A 1 127 ? 4.694 -0.383 -7.307 1.00 93.25 127 PHE A CA 1
ATOM 1001 C C . PHE A 1 127 ? 4.554 0.878 -6.460 1.00 93.25 127 PHE A C 1
ATOM 1003 O O . PHE A 1 127 ? 4.792 0.889 -5.257 1.00 93.25 127 PHE A O 1
ATOM 1010 N N . GLN A 1 128 ? 4.225 1.986 -7.110 1.00 93.81 128 GLN A N 1
ATOM 1011 C CA . GLN A 1 128 ? 4.198 3.297 -6.473 1.00 93.81 128 GLN A CA 1
ATOM 1012 C C . GLN A 1 128 ? 2.865 3.510 -5.770 1.00 93.81 128 GLN A C 1
ATOM 1014 O O . GLN A 1 128 ? 1.835 3.502 -6.439 1.00 93.81 128 GLN A O 1
ATOM 1019 N N . ALA A 1 129 ? 2.874 3.772 -4.465 1.00 90.81 129 ALA A N 1
ATOM 1020 C CA . ALA A 1 129 ? 1.690 4.262 -3.762 1.00 90.81 129 ALA A CA 1
ATOM 1021 C C . ALA A 1 129 ? 1.458 5.735 -4.138 1.00 90.81 129 ALA A C 1
ATOM 1023 O O . ALA A 1 129 ? 2.250 6.598 -3.775 1.00 90.81 129 ALA A O 1
ATOM 1024 N N . VAL A 1 130 ? 0.422 6.023 -4.925 1.00 90.88 130 VAL A N 1
ATOM 1025 C CA . VAL A 1 130 ? 0.169 7.370 -5.469 1.00 90.88 130 VAL A CA 1
ATOM 1026 C C . VAL A 1 130 ? -0.782 8.157 -4.576 1.00 90.88 130 VAL A C 1
ATOM 1028 O O . VAL A 1 130 ? -0.568 9.341 -4.347 1.00 90.88 130 VAL A O 1
ATOM 1031 N N . GLU A 1 131 ? -1.830 7.500 -4.092 1.00 87.88 131 GLU A N 1
ATOM 1032 C CA . GLU A 1 131 ? -2.859 8.083 -3.229 1.00 87.88 131 GLU A CA 1
ATOM 1033 C C . GLU A 1 131 ? -3.237 7.056 -2.168 1.00 87.88 131 GLU A C 1
ATOM 1035 O O . GLU A 1 131 ? -3.170 5.848 -2.41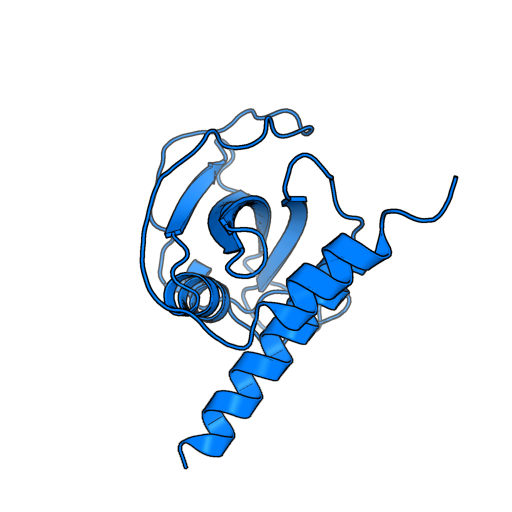1 1.00 87.88 131 GLU A O 1
ATOM 1040 N N . TRP A 1 132 ? -3.654 7.538 -1.005 1.00 86.25 132 TRP A N 1
ATOM 1041 C CA . TRP A 1 132 ? -4.158 6.703 0.071 1.00 86.25 132 TRP A CA 1
ATOM 1042 C C . TRP A 1 132 ? -5.242 7.463 0.817 1.00 86.25 132 TRP A C 1
ATOM 1044 O O . TRP A 1 132 ? -5.085 8.648 1.109 1.00 86.25 132 TRP A O 1
ATOM 1054 N N . VAL A 1 133 ? -6.344 6.784 1.100 1.00 82.81 133 VAL A N 1
ATOM 1055 C CA . VAL A 1 133 ? -7.466 7.315 1.866 1.00 82.81 133 VAL A CA 1
ATOM 1056 C C . VAL A 1 133 ? -7.792 6.321 2.961 1.00 82.81 133 VAL A C 1
ATOM 1058 O O . VAL A 1 133 ? -7.913 5.132 2.686 1.00 82.81 133 VAL A O 1
ATOM 1061 N N . GLU A 1 134 ? -7.956 6.802 4.182 1.00 81.94 134 GLU A N 1
ATOM 1062 C CA . GLU A 1 134 ? -8.370 5.987 5.322 1.00 81.94 134 GLU A CA 1
ATOM 1063 C C . GLU A 1 134 ? -9.437 6.742 6.107 1.00 81.94 134 GLU A C 1
ATOM 1065 O O . GLU A 1 134 ? -9.271 7.925 6.403 1.00 81.94 134 GLU A O 1
ATOM 1070 N N . ASP A 1 135 ? -10.567 6.085 6.368 1.00 80.19 135 ASP A N 1
ATOM 1071 C CA . ASP A 1 135 ? -11.714 6.629 7.101 1.00 80.19 135 ASP A CA 1
ATOM 1072 C C . ASP A 1 135 ? -12.162 8.019 6.599 1.00 80.19 135 ASP A C 1
ATOM 1074 O O . ASP A 1 135 ? -12.534 8.911 7.361 1.00 80.19 135 ASP A O 1
ATOM 1078 N N . GLY A 1 136 ? -12.114 8.208 5.275 1.00 74.12 136 GLY A N 1
ATOM 1079 C CA . GLY A 1 136 ? -12.491 9.451 4.594 1.00 74.12 136 GLY A CA 1
ATOM 1080 C C . GLY A 1 136 ? -11.418 10.547 4.591 1.00 74.12 136 GLY A C 1
ATOM 1081 O O . GLY A 1 136 ? -11.633 11.595 3.983 1.00 74.12 136 GLY A O 1
ATOM 1082 N N . TYR A 1 137 ? -10.257 10.321 5.210 1.00 78.19 137 TYR A N 1
ATOM 1083 C CA . TYR A 1 137 ? -9.119 11.239 5.187 1.00 78.19 137 TYR A CA 1
ATOM 1084 C C . TYR A 1 137 ? -8.116 10.848 4.096 1.00 78.19 137 TYR A C 1
ATOM 1086 O O . TYR A 1 137 ? -7.611 9.727 4.075 1.00 78.19 137 TYR A O 1
ATOM 1094 N N . ALA A 1 138 ? -7.814 11.782 3.190 1.00 83.50 138 ALA A N 1
ATOM 1095 C CA . ALA A 1 138 ? -6.805 11.599 2.151 1.00 83.50 138 ALA A CA 1
ATOM 1096 C C . ALA A 1 138 ? -5.413 11.956 2.682 1.00 83.50 138 ALA A C 1
ATOM 1098 O O . ALA A 1 138 ? -5.182 13.077 3.132 1.00 83.50 138 ALA A O 1
ATOM 1099 N N . TRP A 1 139 ? -4.484 11.008 2.605 1.00 82.69 139 TRP A N 1
ATOM 1100 C CA . TRP A 1 139 ? -3.128 11.179 3.111 1.00 82.69 139 TRP A CA 1
ATOM 1101 C C . TRP A 1 139 ? -2.252 11.931 2.116 1.00 82.69 139 TRP A C 1
ATOM 1103 O O . TRP A 1 139 ? -2.348 11.767 0.896 1.00 82.69 139 TRP A O 1
ATOM 1113 N N . THR A 1 140 ? -1.324 12.712 2.651 1.00 89.25 140 THR A N 1
ATOM 1114 C CA . THR A 1 140 ? -0.250 13.327 1.880 1.00 89.25 140 THR A CA 1
ATOM 1115 C C . THR A 1 140 ? 0.781 12.281 1.436 1.00 89.25 140 THR A C 1
ATOM 1117 O O . THR A 1 140 ? 0.988 11.263 2.106 1.00 89.25 140 THR A O 1
ATOM 1120 N N . PRO A 1 141 ? 1.535 12.547 0.355 1.00 88.19 141 PRO A N 1
ATOM 1121 C CA . PRO A 1 141 ? 2.632 11.679 -0.071 1.00 88.19 141 PRO A CA 1
ATOM 1122 C C . PRO A 1 141 ? 3.678 11.386 1.021 1.00 88.19 141 PRO A C 1
ATOM 1124 O O . PRO A 1 141 ? 4.315 10.334 1.004 1.00 88.19 141 PRO A O 1
ATOM 1127 N N . ALA A 1 142 ? 3.896 12.307 1.965 1.00 87.19 142 ALA A N 1
ATOM 1128 C CA . ALA A 1 142 ? 4.827 12.099 3.074 1.00 87.19 142 ALA A CA 1
ATOM 1129 C C . ALA A 1 142 ? 4.263 11.124 4.123 1.00 87.19 142 ALA A C 1
ATOM 1131 O O . ALA A 1 142 ? 4.973 10.214 4.551 1.00 87.19 142 ALA A O 1
ATOM 1132 N N . GLU A 1 143 ? 2.984 11.266 4.485 1.00 87.81 143 GLU A N 1
ATOM 1133 C CA . GLU A 1 143 ? 2.291 10.367 5.421 1.00 87.81 143 GLU A CA 1
ATOM 1134 C C . GLU A 1 143 ? 2.230 8.932 4.880 1.00 87.81 143 GLU A C 1
ATOM 1136 O O . GLU A 1 143 ? 2.566 7.990 5.598 1.00 87.81 143 GLU A O 1
ATOM 1141 N N . ILE A 1 144 ? 1.919 8.769 3.586 1.00 88.44 144 ILE A N 1
ATOM 1142 C CA . ILE A 1 144 ? 1.937 7.464 2.904 1.00 88.44 144 ILE A CA 1
ATOM 1143 C C . ILE A 1 144 ? 3.315 6.803 3.028 1.00 88.44 144 ILE A C 1
ATOM 1145 O O . ILE A 1 144 ? 3.419 5.634 3.406 1.00 88.44 144 ILE A O 1
ATOM 1149 N N . GLY A 1 145 ? 4.386 7.547 2.730 1.00 88.06 145 GLY A N 1
ATOM 1150 C CA . GLY A 1 145 ? 5.753 7.029 2.816 1.00 88.06 145 GLY A CA 1
ATOM 1151 C C . GLY A 1 145 ? 6.154 6.628 4.238 1.00 88.06 145 GLY A C 1
ATOM 1152 O O . GLY A 1 145 ? 6.766 5.574 4.434 1.00 88.06 145 GLY A O 1
ATOM 1153 N N . PHE A 1 146 ? 5.772 7.430 5.235 1.00 85.38 146 PHE A N 1
ATOM 1154 C CA . PHE A 1 146 ? 6.038 7.131 6.640 1.00 85.38 146 PHE A CA 1
ATOM 1155 C C . PHE A 1 146 ? 5.361 5.826 7.076 1.00 85.38 146 PHE A C 1
ATOM 1157 O O . PHE A 1 146 ? 6.032 4.935 7.597 1.00 85.38 146 PHE A O 1
ATOM 1164 N N . VAL A 1 147 ? 4.062 5.668 6.806 1.00 84.62 147 VAL A N 1
ATOM 1165 C CA . VAL A 1 147 ? 3.307 4.472 7.213 1.00 84.62 147 VAL A CA 1
ATOM 1166 C C . VAL A 1 147 ? 3.816 3.212 6.516 1.00 84.62 147 VAL A C 1
ATOM 1168 O O . VAL A 1 147 ? 4.027 2.193 7.175 1.00 84.62 147 VAL A O 1
ATOM 1171 N N . LEU A 1 148 ? 4.095 3.274 5.211 1.00 88.19 148 LEU A N 1
ATOM 1172 C CA . LEU A 1 148 ? 4.667 2.139 4.481 1.00 88.19 148 LEU A CA 1
ATOM 1173 C C . LEU A 1 148 ? 6.028 1.713 5.046 1.00 88.19 148 LEU A C 1
ATOM 1175 O O . LEU A 1 148 ? 6.294 0.517 5.164 1.00 88.19 148 LEU A O 1
ATOM 1179 N N . THR A 1 149 ? 6.861 2.674 5.456 1.00 87.81 149 THR A N 1
ATOM 1180 C CA . THR A 1 149 ? 8.149 2.395 6.110 1.00 87.81 149 THR A CA 1
ATOM 1181 C C . THR A 1 149 ? 7.965 1.733 7.479 1.00 87.81 149 THR A C 1
ATOM 1183 O O . THR A 1 149 ? 8.705 0.810 7.820 1.00 87.81 149 THR A O 1
ATOM 1186 N N . GLN A 1 150 ? 6.970 2.154 8.265 1.00 83.38 150 GLN A N 1
ATOM 1187 C CA . GLN A 1 150 ? 6.671 1.518 9.554 1.00 83.38 150 GLN A CA 1
ATOM 1188 C C . GLN A 1 150 ? 6.218 0.066 9.370 1.00 83.38 150 GLN A C 1
ATOM 1190 O O . GLN A 1 150 ? 6.771 -0.837 10.001 1.00 83.38 150 GLN A O 1
ATOM 1195 N N . ILE A 1 151 ? 5.298 -0.177 8.429 1.00 84.06 151 ILE A N 1
ATOM 1196 C CA . ILE A 1 151 ? 4.862 -1.531 8.057 1.00 84.06 151 ILE A CA 1
ATOM 1197 C C . ILE A 1 151 ? 6.071 -2.387 7.644 1.00 84.06 151 ILE A C 1
ATOM 1199 O O . ILE A 1 151 ? 6.188 -3.540 8.067 1.00 84.06 151 ILE A O 1
ATOM 1203 N N . ALA A 1 152 ? 7.009 -1.817 6.879 1.00 85.56 152 ALA A N 1
ATOM 1204 C CA . ALA A 1 152 ? 8.260 -2.476 6.505 1.00 85.56 152 ALA A CA 1
ATOM 1205 C C . ALA A 1 152 ? 9.099 -2.904 7.707 1.00 85.56 152 ALA A C 1
ATOM 1207 O O . ALA A 1 152 ? 9.578 -4.042 7.764 1.00 85.56 152 ALA A O 1
ATOM 1208 N N . GLY A 1 153 ? 9.262 -1.995 8.670 1.00 82.88 153 GLY A N 1
ATOM 1209 C CA . GLY A 1 153 ? 9.987 -2.241 9.911 1.00 82.88 153 GLY A CA 1
ATOM 1210 C C . GLY A 1 153 ? 9.406 -3.422 10.686 1.00 82.88 153 GLY A C 1
ATOM 1211 O O . GLY A 1 153 ? 10.154 -4.323 11.071 1.00 82.88 153 GLY A O 1
ATOM 1212 N N . THR A 1 154 ? 8.079 -3.473 10.834 1.00 79.06 154 THR A N 1
ATOM 1213 C CA . THR A 1 154 ? 7.380 -4.573 11.517 1.00 79.06 154 THR A CA 1
ATOM 1214 C C . THR A 1 154 ? 7.543 -5.907 10.788 1.00 79.06 154 THR A C 1
ATOM 1216 O O . THR A 1 154 ? 7.860 -6.923 11.402 1.00 79.06 154 THR A O 1
ATOM 1219 N N . VAL A 1 155 ? 7.401 -5.928 9.458 1.00 79.25 155 VAL A N 1
ATOM 1220 C CA . VAL A 1 155 ? 7.595 -7.160 8.669 1.00 79.25 155 VAL A CA 1
ATOM 1221 C C . VAL A 1 155 ? 9.029 -7.690 8.805 1.00 79.25 155 VAL A C 1
ATOM 1223 O O . VAL A 1 155 ? 9.248 -8.907 8.826 1.00 79.25 155 VAL A O 1
ATOM 1226 N N . ARG A 1 156 ? 10.021 -6.796 8.898 1.00 78.06 156 ARG A N 1
ATOM 1227 C CA . ARG A 1 156 ? 11.425 -7.173 9.097 1.00 78.06 156 ARG A CA 1
ATOM 1228 C C . ARG A 1 156 ? 11.667 -7.741 10.496 1.00 78.06 156 ARG A C 1
ATOM 1230 O O . ARG A 1 156 ? 12.307 -8.787 10.591 1.00 78.06 156 ARG A O 1
ATOM 1237 N N . SER A 1 157 ? 11.173 -7.100 11.555 1.00 73.44 157 SER A N 1
ATOM 1238 C CA . SER A 1 157 ? 11.398 -7.567 12.932 1.00 73.44 157 SER A CA 1
ATOM 1239 C C . SER A 1 157 ? 10.791 -8.952 13.182 1.00 73.44 157 SER A C 1
ATOM 1241 O O . SER A 1 157 ? 11.451 -9.815 13.760 1.00 73.44 157 SER A O 1
ATOM 1243 N N . GLU A 1 158 ? 9.598 -9.222 12.646 1.00 70.44 158 GLU A N 1
ATOM 1244 C CA . GLU A 1 158 ? 8.952 -10.539 12.727 1.00 70.44 158 GLU A CA 1
ATOM 1245 C C . GLU A 1 158 ? 9.767 -11.661 12.067 1.00 70.44 158 GLU A C 1
ATOM 1247 O O . GLU A 1 158 ? 9.706 -12.810 12.502 1.00 70.44 158 GLU A O 1
ATOM 1252 N N . ARG A 1 159 ? 10.523 -11.359 11.003 1.00 69.62 159 ARG A N 1
ATOM 1253 C CA . ARG A 1 159 ? 11.409 -12.346 10.364 1.00 69.62 159 ARG A CA 1
ATOM 1254 C C . ARG A 1 159 ? 12.617 -12.671 11.232 1.00 69.62 159 ARG A C 1
ATOM 1256 O O . ARG A 1 159 ? 13.034 -13.825 11.250 1.00 69.62 159 ARG A O 1
ATOM 1263 N N . THR A 1 160 ? 13.169 -11.676 11.921 1.00 67.56 160 THR A N 1
ATOM 1264 C CA . THR A 1 160 ? 14.331 -11.857 12.797 1.00 67.56 160 THR A CA 1
ATOM 1265 C C . THR A 1 160 ? 13.980 -12.683 14.031 1.00 67.56 160 THR A C 1
ATOM 1267 O O . THR A 1 160 ? 14.766 -13.532 14.418 1.00 67.56 160 THR A O 1
ATOM 1270 N N . LEU A 1 161 ? 12.784 -12.501 14.601 1.00 60.84 161 LEU A N 1
ATOM 1271 C CA . LEU A 1 161 ? 12.329 -13.229 15.797 1.00 60.84 161 LEU A CA 1
ATOM 1272 C C . LEU A 1 161 ? 11.964 -14.706 15.552 1.00 60.84 161 LEU A C 1
ATOM 1274 O O . LEU A 1 161 ? 11.729 -15.442 16.502 1.00 60.84 161 LEU A O 1
ATOM 1278 N N . ARG A 1 162 ? 11.865 -15.139 14.290 1.00 57.94 162 ARG A N 1
ATOM 1279 C CA . ARG A 1 162 ? 11.527 -16.524 13.904 1.00 57.94 162 ARG A CA 1
ATOM 1280 C C . ARG A 1 162 ? 12.749 -17.362 13.505 1.00 57.94 162 ARG A C 1
ATOM 1282 O O . ARG A 1 162 ? 12.567 -18.467 12.997 1.00 57.94 162 ARG A O 1
ATOM 1289 N N . ARG A 1 163 ? 13.958 -16.820 13.653 1.00 50.97 163 ARG A N 1
ATOM 1290 C CA . ARG A 1 163 ? 15.228 -17.528 13.458 1.00 50.97 163 ARG A CA 1
ATOM 1291 C C . ARG A 1 163 ? 15.858 -17.814 14.807 1.00 50.97 163 ARG A C 1
ATOM 1293 O O . ARG A 1 163 ? 16.474 -18.892 14.907 1.00 50.97 163 ARG A O 1
#

pLDDT: mean 74.45, std 19.74, range [28.64, 94.81]

Radius of gyration: 15.61 Å; chains: 1; bounding box: 36×41×40 Å

Foldseek 3Di:
DPDPPVVVVVLLVVLLPDADDDDDDDDAADDPDDAQFDDFDDDDPLQQQAFEFALVLQATLQDGNVLVCVSQVVQVKDWTWTAGPVRFKIKIWMWGQSVVVRDIKTKIWIKGKDQQSVSRVDGGIHIYGNWMDIPNDTDDSVRVSVSSNVSNVVSVVVVVVVD

Sequence (163 aa):
MTKFYFATLAAIIGLFLYSGTTGHFIDLPRLPFEVPFGRQVQPTDTVLDAPIVSPQMTGSMNITARQLVRRFERAGGHVRWERSRDERSWILHYSMPLELQGRTSTGAGRFRFHANASRAGIDGPGFQAVEWVEDGYAWTPAEIGFVLTQIAGTVRSERTLRR